Protein AF-A0A7C7Y7V1-F1 (afdb_monomer_lite)

Secondary structure (DSSP, 8-state):
-HHHHHHHHHHHHHHHHHHHHHHHT-EE-TTS-EE--HHHHHHHHHHHHHHHHHHHHHHHHHHGGGGGS---SGGGT-TTTHHHHHHHS--STT--HHHHHHHHHHHHHHHHHHHH-

Radius of gyration: 20.76 Å; chains: 1; bounding box: 40×32×59 Å

Structure (mmCIF, N/CA/C/O backbone):
data_AF-A0A7C7Y7V1-F1
#
_entry.id   AF-A0A7C7Y7V1-F1
#
loop_
_atom_site.group_PDB
_atom_site.id
_atom_site.type_symbol
_atom_site.label_atom_id
_atom_site.label_alt_id
_atom_site.label_comp_id
_atom_site.label_asym_id
_atom_site.label_entity_id
_atom_site.label_seq_id
_atom_site.pdbx_PDB_ins_code
_atom_site.Cartn_x
_atom_site.Cartn_y
_atom_site.Cartn_z
_atom_site.occupancy
_atom_site.B_iso_or_equiv
_atom_site.auth_seq_id
_atom_site.auth_comp_id
_atom_site.auth_asym_id
_atom_site.auth_atom_id
_atom_site.pdbx_PDB_model_num
ATOM 1 N N . MET A 1 1 ? 0.429 14.534 6.451 1.00 86.62 1 MET A N 1
ATOM 2 C CA . MET A 1 1 ? -0.372 13.358 6.023 1.00 86.62 1 MET A CA 1
ATOM 3 C C . MET A 1 1 ? -0.388 13.233 4.505 1.00 86.62 1 MET A C 1
ATOM 5 O O . MET A 1 1 ? 0.137 12.248 4.008 1.00 86.62 1 MET A O 1
ATOM 9 N N . GLN A 1 2 ? -0.935 14.218 3.783 1.00 94.50 2 GLN A N 1
ATOM 10 C CA . GLN A 1 2 ? -1.056 14.182 2.317 1.00 94.50 2 GLN A CA 1
ATOM 11 C C . GLN A 1 2 ? 0.276 13.937 1.601 1.00 94.50 2 GLN A C 1
ATOM 13 O O . GLN A 1 2 ? 0.327 13.108 0.709 1.00 94.50 2 GLN A O 1
ATOM 18 N N . GLU A 1 3 ? 1.358 14.571 2.053 1.00 97.06 3 GLU A N 1
ATOM 19 C CA . GLU A 1 3 ? 2.705 14.354 1.509 1.00 97.06 3 GLU A CA 1
ATOM 20 C C . GLU A 1 3 ? 3.135 12.878 1.542 1.00 97.06 3 GLU A C 1
ATOM 22 O O . GLU A 1 3 ? 3.581 12.345 0.535 1.00 97.06 3 GLU A O 1
ATOM 27 N N . LYS A 1 4 ? 2.917 12.180 2.665 1.00 95.94 4 LYS A N 1
ATOM 28 C CA . LYS A 1 4 ? 3.279 10.759 2.802 1.00 95.94 4 LYS A CA 1
ATOM 29 C C . LYS A 1 4 ? 2.426 9.849 1.923 1.00 95.94 4 LYS A C 1
ATOM 31 O O . LYS A 1 4 ? 2.917 8.867 1.385 1.00 95.94 4 LYS A O 1
ATOM 36 N N . LEU A 1 5 ? 1.144 10.176 1.774 1.00 95.69 5 LEU A N 1
ATOM 37 C CA . LEU A 1 5 ? 0.268 9.470 0.838 1.00 95.69 5 LEU A CA 1
ATOM 38 C C . LEU A 1 5 ? 0.691 9.726 -0.615 1.00 95.69 5 LEU A C 1
ATOM 40 O O . LEU A 1 5 ? 0.670 8.804 -1.424 1.00 95.69 5 LEU A O 1
ATOM 44 N N . GLY A 1 6 ? 1.114 10.953 -0.924 1.00 97.69 6 GLY A N 1
ATOM 45 C CA . GLY A 1 6 ? 1.689 11.318 -2.215 1.00 97.69 6 GLY A CA 1
ATOM 46 C C . GLY A 1 6 ? 2.975 10.550 -2.511 1.00 97.69 6 GLY A C 1
ATOM 47 O O . GLY A 1 6 ? 3.142 10.074 -3.626 1.00 97.69 6 GLY A O 1
ATOM 48 N N . GLU A 1 7 ? 3.832 10.351 -1.509 1.00 97.06 7 GLU A N 1
ATOM 49 C CA . GLU A 1 7 ? 5.028 9.509 -1.614 1.00 97.06 7 GLU A CA 1
ATOM 50 C C . GLU A 1 7 ? 4.657 8.060 -1.983 1.00 97.06 7 GLU A C 1
ATOM 52 O O . GLU A 1 7 ? 5.184 7.525 -2.956 1.00 97.06 7 GLU A O 1
ATOM 57 N N . CYS A 1 8 ? 3.683 7.449 -1.294 1.00 96.25 8 CYS A N 1
ATOM 58 C CA . CYS A 1 8 ? 3.202 6.106 -1.643 1.00 96.25 8 CYS A CA 1
ATOM 59 C C . CYS A 1 8 ? 2.647 6.023 -3.073 1.00 96.25 8 CYS A C 1
ATOM 61 O O . CYS A 1 8 ? 2.909 5.053 -3.785 1.00 96.25 8 CYS A O 1
ATOM 63 N N . LEU A 1 9 ? 1.867 7.025 -3.486 1.00 97.62 9 LEU A N 1
ATOM 64 C CA . LEU A 1 9 ? 1.288 7.079 -4.827 1.00 97.62 9 LEU A CA 1
ATOM 65 C C . LEU A 1 9 ? 2.372 7.230 -5.899 1.00 97.62 9 LEU A C 1
ATOM 67 O O . LEU A 1 9 ? 2.323 6.545 -6.915 1.00 97.62 9 LEU A O 1
ATOM 71 N N . LEU A 1 10 ? 3.363 8.090 -5.661 1.00 97.69 10 LEU A N 1
ATOM 72 C CA . LEU A 1 10 ? 4.487 8.283 -6.571 1.00 97.69 10 LEU A CA 1
ATOM 73 C C . LEU A 1 10 ? 5.233 6.968 -6.800 1.00 97.69 10 LEU A C 1
ATOM 75 O O . LEU A 1 10 ? 5.488 6.599 -7.944 1.00 97.69 10 LEU A O 1
ATOM 79 N N . GLU A 1 11 ? 5.548 6.246 -5.726 1.00 97.12 11 GLU A N 1
ATOM 80 C CA . GLU A 1 11 ? 6.218 4.953 -5.842 1.00 97.12 11 GLU A CA 1
ATOM 81 C C . GLU A 1 11 ? 5.368 3.947 -6.624 1.00 97.12 11 GLU A C 1
ATOM 83 O O . GLU A 1 11 ? 5.878 3.308 -7.544 1.00 97.12 11 GLU A O 1
ATOM 88 N N . LEU A 1 12 ? 4.063 3.857 -6.344 1.00 96.88 12 LEU A N 1
ATOM 89 C CA . LEU A 1 12 ? 3.148 2.997 -7.102 1.00 96.88 12 LEU A CA 1
ATOM 90 C C . LEU A 1 12 ? 3.202 3.283 -8.611 1.00 96.88 12 LEU A C 1
ATOM 92 O O . LEU A 1 12 ? 3.291 2.348 -9.410 1.00 96.88 12 LEU A O 1
ATOM 96 N N . GLU A 1 13 ? 3.175 4.556 -9.004 1.00 98.00 13 GLU A N 1
ATOM 97 C CA . GLU A 1 13 ? 3.224 4.940 -10.416 1.00 98.00 13 GLU A CA 1
ATOM 98 C C . GLU A 1 13 ? 4.590 4.662 -11.059 1.00 98.00 13 GLU A C 1
ATOM 100 O O . GLU A 1 13 ? 4.648 4.264 -12.222 1.00 98.00 13 GLU A O 1
ATOM 105 N N . ILE A 1 14 ? 5.694 4.755 -10.310 1.00 97.19 14 ILE A N 1
ATOM 106 C CA . ILE A 1 14 ? 7.023 4.344 -10.795 1.00 97.19 14 ILE A CA 1
ATOM 107 C C . ILE A 1 14 ? 7.057 2.837 -11.093 1.00 97.19 14 ILE A C 1
ATOM 109 O O . ILE A 1 14 ? 7.572 2.423 -12.140 1.00 97.19 14 ILE A O 1
ATOM 113 N N . PHE A 1 15 ? 6.499 2.005 -10.208 1.00 97.25 15 PHE A N 1
ATOM 114 C CA . PHE A 1 15 ? 6.422 0.557 -10.429 1.00 97.25 15 PHE A CA 1
ATOM 115 C C . PHE A 1 15 ? 5.504 0.206 -11.605 1.00 97.25 15 PHE A C 1
ATOM 117 O O . PHE A 1 15 ? 5.887 -0.608 -12.446 1.00 97.25 15 PHE A O 1
ATOM 124 N N . ARG A 1 16 ? 4.340 0.858 -11.722 1.00 97.50 16 ARG A N 1
ATOM 125 C CA . ARG A 1 16 ? 3.438 0.702 -12.878 1.00 97.50 16 ARG A CA 1
ATOM 126 C C . ARG A 1 16 ? 4.111 1.105 -14.183 1.00 97.50 16 ARG A C 1
ATOM 128 O O . ARG A 1 16 ? 4.077 0.344 -15.145 1.00 97.50 16 ARG A O 1
ATOM 135 N N . GLY A 1 17 ? 4.765 2.263 -14.206 1.00 97.56 17 GLY A N 1
ATOM 136 C CA . GLY A 1 17 ? 5.501 2.746 -15.371 1.00 97.56 17 GLY A CA 1
ATOM 137 C C . GLY A 1 17 ? 6.618 1.790 -15.783 1.00 97.56 17 GLY A C 1
ATOM 138 O O . GLY A 1 17 ? 6.781 1.512 -16.966 1.00 97.56 17 GLY A O 1
ATOM 139 N N . SER A 1 18 ? 7.340 1.220 -14.815 1.00 96.88 18 SER A N 1
ATOM 140 C CA . SER A 1 18 ? 8.375 0.214 -15.086 1.00 96.88 18 SER A CA 1
ATOM 141 C C . SER A 1 18 ? 7.784 -1.079 -15.654 1.00 96.88 18 SER A C 1
ATOM 143 O O . SER A 1 18 ? 8.342 -1.641 -16.592 1.00 96.88 18 SER A O 1
ATOM 145 N N . PHE A 1 19 ? 6.640 -1.531 -15.134 1.00 96.50 19 PHE A N 1
ATOM 146 C CA . PHE A 1 19 ? 5.933 -2.703 -15.649 1.00 96.50 19 PHE A CA 1
ATOM 147 C C . PHE A 1 19 ? 5.472 -2.491 -17.099 1.00 96.50 19 PHE A C 1
ATOM 149 O O . PHE A 1 19 ? 5.902 -3.230 -17.985 1.00 96.50 19 PHE A O 1
ATOM 156 N N . TYR A 1 20 ? 4.697 -1.437 -17.368 1.00 97.44 20 TYR A N 1
ATOM 157 C CA . TYR A 1 20 ? 4.217 -1.139 -18.721 1.00 97.44 20 TYR A CA 1
ATOM 158 C C . TYR A 1 20 ? 5.359 -0.822 -19.692 1.00 97.44 20 TYR A C 1
ATOM 160 O O . TYR A 1 20 ? 5.336 -1.260 -20.838 1.00 97.44 20 TYR A O 1
ATOM 168 N N . GLY A 1 21 ? 6.397 -0.115 -19.239 1.00 97.25 21 GLY A N 1
ATOM 169 C CA . GLY A 1 21 ? 7.594 0.145 -20.039 1.00 97.25 21 GLY A CA 1
ATOM 170 C C . GLY A 1 21 ? 8.363 -1.132 -20.377 1.00 97.25 21 GLY A C 1
ATOM 171 O O . GLY A 1 21 ? 8.937 -1.236 -21.460 1.00 97.25 21 GLY A O 1
ATOM 172 N N . SER A 1 22 ? 8.344 -2.131 -19.486 1.00 97.25 22 SER A N 1
ATOM 173 C CA . SER A 1 22 ? 8.970 -3.428 -19.750 1.00 97.25 22 SER A CA 1
ATOM 174 C C . SER A 1 22 ? 8.261 -4.216 -20.853 1.00 97.25 22 SER A C 1
ATOM 176 O O . SER A 1 22 ? 8.923 -4.895 -21.640 1.00 97.25 22 SER A O 1
ATOM 178 N N . GLU A 1 23 ? 6.937 -4.087 -20.934 1.00 96.00 23 GLU A N 1
ATOM 179 C CA . GLU A 1 23 ? 6.101 -4.713 -21.955 1.00 96.00 23 GLU A CA 1
ATOM 180 C C . GLU A 1 23 ? 6.184 -3.962 -23.290 1.00 96.00 23 GLU A C 1
ATOM 182 O O . GLU A 1 23 ? 6.451 -4.567 -24.325 1.00 96.00 23 GLU A O 1
ATOM 187 N N . ALA A 1 24 ? 6.043 -2.634 -23.267 1.00 97.31 24 ALA A N 1
ATOM 188 C CA . ALA A 1 24 ? 6.037 -1.798 -24.467 1.00 97.31 24 ALA A CA 1
ATOM 189 C C . ALA A 1 24 ? 7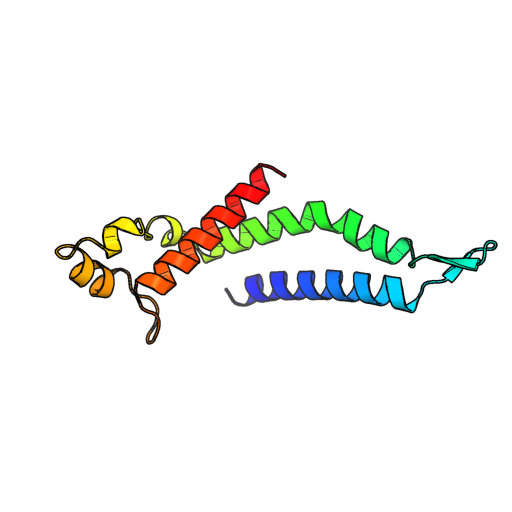.360 -1.841 -25.251 1.00 97.31 24 ALA A C 1
ATOM 191 O O . ALA A 1 24 ? 7.370 -1.653 -26.464 1.00 97.31 24 ALA A O 1
ATOM 192 N N . LEU A 1 25 ? 8.477 -2.083 -24.560 1.00 97.25 25 LEU A N 1
ATOM 193 C CA . LEU A 1 25 ? 9.812 -2.191 -25.156 1.00 97.25 25 LEU A CA 1
ATOM 194 C C . LEU A 1 25 ? 10.313 -3.636 -25.212 1.00 97.25 25 LEU A C 1
ATOM 196 O O . LEU A 1 25 ? 11.521 -3.876 -25.309 1.00 97.25 25 LEU A O 1
ATOM 200 N N . ALA A 1 26 ? 9.405 -4.608 -25.111 1.00 96.88 26 ALA A N 1
ATOM 201 C CA . ALA A 1 26 ? 9.751 -6.002 -25.306 1.00 96.88 26 ALA A CA 1
ATOM 202 C C . ALA A 1 26 ? 10.382 -6.206 -26.692 1.00 96.88 26 ALA A C 1
ATOM 204 O O . ALA A 1 26 ? 9.995 -5.584 -27.681 1.00 96.88 26 ALA A O 1
ATOM 205 N N . THR A 1 27 ? 11.380 -7.083 -26.749 1.00 95.38 27 THR A N 1
ATOM 206 C CA . THR A 1 27 ? 12.104 -7.405 -27.981 1.00 95.38 27 THR A CA 1
ATOM 207 C C . THR A 1 27 ? 12.042 -8.898 -28.244 1.00 95.38 27 THR A C 1
ATOM 209 O O . THR A 1 27 ? 12.130 -9.723 -27.323 1.00 95.38 27 THR A O 1
ATOM 212 N N . GLU A 1 28 ? 11.879 -9.244 -29.515 1.00 96.44 28 GLU A N 1
ATOM 213 C CA . GLU A 1 28 ? 11.960 -10.617 -29.984 1.00 96.44 28 GLU A CA 1
ATOM 214 C C . GLU A 1 28 ? 13.415 -11.099 -29.947 1.00 96.44 28 GLU A C 1
ATOM 216 O O . GLU A 1 28 ? 14.342 -10.409 -30.380 1.00 96.44 28 GLU A O 1
ATOM 221 N N . ARG A 1 29 ? 13.629 -12.294 -29.398 1.00 92.44 29 ARG A N 1
ATOM 222 C CA . ARG A 1 29 ? 14.933 -12.961 -29.388 1.00 92.44 29 ARG A CA 1
ATOM 223 C C . ARG A 1 29 ? 15.128 -13.772 -30.674 1.00 92.44 29 ARG A C 1
ATOM 225 O O . ARG A 1 29 ? 14.146 -14.168 -31.295 1.00 92.44 29 ARG A O 1
ATOM 232 N N . PRO A 1 30 ? 16.374 -14.138 -31.036 1.00 93.81 30 PRO A N 1
ATOM 233 C CA . PRO A 1 30 ? 16.662 -14.906 -32.256 1.00 93.81 30 PRO A CA 1
ATOM 234 C C . PRO A 1 30 ? 15.917 -16.246 -32.408 1.00 93.81 30 PRO A C 1
ATOM 236 O O . PRO A 1 30 ? 15.877 -16.802 -33.498 1.00 93.81 30 PRO A O 1
ATOM 239 N N . ASN A 1 31 ? 15.349 -16.785 -31.328 1.00 94.69 31 ASN A N 1
ATOM 240 C CA . ASN A 1 31 ? 14.566 -18.022 -31.309 1.00 94.69 31 ASN A CA 1
ATOM 241 C C . ASN A 1 31 ? 13.041 -17.801 -31.427 1.00 94.69 31 ASN A C 1
ATOM 243 O O . ASN A 1 31 ? 12.285 -18.730 -31.153 1.00 94.69 31 ASN A O 1
ATOM 247 N N . GLY A 1 32 ? 12.585 -16.590 -31.767 1.00 94.69 32 GLY A N 1
ATOM 248 C CA . GLY A 1 32 ? 11.164 -16.239 -31.898 1.00 94.69 32 GLY A CA 1
ATOM 249 C C . GLY A 1 32 ? 10.433 -15.999 -30.569 1.00 94.69 32 GLY A C 1
ATOM 250 O O . GLY A 1 32 ? 9.225 -15.772 -30.546 1.00 94.69 32 GLY A O 1
ATOM 251 N N . VAL A 1 33 ? 11.141 -16.065 -29.434 1.00 95.88 33 VAL A N 1
ATOM 252 C CA . VAL A 1 33 ? 10.560 -15.820 -28.107 1.00 95.88 33 VAL A CA 1
ATOM 253 C C . VAL A 1 33 ? 10.674 -14.343 -27.758 1.00 95.88 33 VAL A C 1
ATOM 255 O O . VAL A 1 33 ? 11.758 -13.762 -27.807 1.00 95.88 33 VAL A O 1
ATOM 258 N N . TRP A 1 34 ? 9.571 -13.746 -27.321 1.00 95.75 34 TRP A N 1
ATOM 259 C CA . TRP A 1 34 ? 9.556 -12.367 -26.846 1.00 95.75 34 TRP A CA 1
ATOM 260 C C . TRP A 1 34 ? 10.064 -12.267 -25.416 1.00 95.75 34 TRP A C 1
ATOM 262 O O . TRP A 1 34 ? 9.725 -13.076 -24.550 1.00 95.75 34 TRP A O 1
ATOM 272 N N . SER A 1 35 ? 10.884 -11.253 -25.159 1.00 94.75 35 SER A N 1
ATOM 273 C CA . SER A 1 35 ? 11.346 -10.946 -23.814 1.00 94.75 35 SER A CA 1
ATOM 274 C C . SER A 1 35 ? 11.126 -9.492 -23.461 1.00 94.75 35 SER A C 1
ATOM 276 O O . SER A 1 35 ? 11.415 -8.602 -24.258 1.00 94.75 35 SER A O 1
ATOM 278 N N . VAL A 1 36 ? 10.639 -9.269 -22.242 1.00 96.25 36 VAL A N 1
ATOM 279 C CA . VAL A 1 36 ? 10.441 -7.932 -21.683 1.00 96.25 36 VAL A CA 1
ATOM 280 C C . VAL A 1 36 ? 11.754 -7.159 -21.615 1.00 96.25 36 VAL A C 1
ATOM 282 O O . VAL A 1 36 ? 12.837 -7.744 -21.465 1.00 96.25 36 VAL A O 1
ATOM 285 N N . HIS A 1 37 ? 11.648 -5.835 -21.671 1.00 97.06 37 HIS A N 1
ATOM 286 C CA . HIS A 1 37 ? 12.791 -4.943 -21.562 1.00 97.06 37 HIS A CA 1
ATOM 287 C C . HIS A 1 37 ? 13.443 -5.050 -20.177 1.00 97.06 37 HIS A C 1
ATOM 289 O O . HIS A 1 37 ? 12.956 -4.514 -19.175 1.00 97.06 37 HIS A O 1
ATOM 295 N N . GLN A 1 38 ? 14.579 -5.745 -20.133 1.00 95.38 38 GLN A N 1
ATOM 296 C CA . GLN A 1 38 ? 15.280 -6.085 -18.895 1.00 95.38 38 GLN A CA 1
ATOM 297 C C . GLN A 1 38 ? 15.671 -4.867 -18.047 1.00 95.38 38 GLN A C 1
ATOM 299 O O . GLN A 1 38 ? 15.474 -4.938 -16.837 1.00 95.38 38 GLN A O 1
ATOM 304 N N . PRO A 1 39 ? 16.153 -3.737 -18.604 1.00 96.06 39 PRO A N 1
ATOM 305 C CA . PRO A 1 39 ? 16.481 -2.573 -17.781 1.00 96.06 39 PRO A CA 1
ATOM 306 C C . PRO A 1 39 ? 15.296 -2.000 -16.991 1.00 96.06 39 PRO A C 1
ATOM 308 O O . PRO A 1 39 ? 15.484 -1.602 -15.844 1.00 96.06 39 PRO A O 1
ATOM 311 N N . TYR A 1 40 ? 14.078 -1.994 -17.552 1.00 96.69 40 TYR A N 1
ATOM 312 C CA . TYR A 1 40 ? 12.891 -1.508 -16.829 1.00 96.69 40 TYR A CA 1
ATOM 313 C C . TYR A 1 40 ? 12.497 -2.465 -15.702 1.00 96.69 40 TYR A C 1
ATOM 315 O O . TYR A 1 40 ? 12.235 -2.030 -14.580 1.00 96.69 40 TYR A O 1
ATOM 323 N N . LEU A 1 41 ? 12.542 -3.772 -15.972 1.00 95.12 41 LEU A N 1
ATOM 324 C CA . LEU A 1 41 ? 12.308 -4.792 -14.953 1.00 95.12 41 LEU A CA 1
ATOM 325 C C . LEU A 1 41 ? 13.360 -4.726 -13.830 1.00 95.12 41 LEU A C 1
ATOM 327 O O . LEU A 1 41 ? 13.024 -4.751 -12.647 1.00 95.12 41 LEU A O 1
ATOM 331 N N . ALA A 1 42 ? 14.637 -4.594 -14.191 1.00 96.50 42 ALA A N 1
ATOM 332 C CA . ALA A 1 42 ? 15.739 -4.481 -13.244 1.00 96.50 42 ALA A CA 1
ATOM 333 C C . ALA A 1 42 ? 15.626 -3.214 -12.387 1.00 96.50 42 ALA A C 1
ATOM 335 O O . ALA A 1 42 ? 15.874 -3.279 -11.186 1.00 96.50 42 ALA A O 1
ATOM 336 N N . ALA A 1 43 ? 15.210 -2.082 -12.964 1.00 95.94 43 ALA A N 1
ATOM 337 C CA . ALA A 1 43 ? 14.998 -0.845 -12.218 1.00 95.94 43 ALA A CA 1
ATOM 338 C C . ALA A 1 43 ? 13.954 -1.019 -11.103 1.00 95.94 43 ALA A C 1
ATOM 340 O O . ALA A 1 43 ? 14.216 -0.635 -9.962 1.00 95.94 43 ALA A O 1
ATOM 341 N N . ALA A 1 44 ? 12.815 -1.656 -11.401 1.00 95.88 44 ALA A N 1
ATOM 342 C CA . ALA A 1 44 ? 11.804 -1.980 -10.395 1.00 95.88 44 ALA A CA 1
ATOM 343 C C . ALA A 1 44 ? 12.372 -2.904 -9.302 1.00 95.88 44 ALA A C 1
ATOM 345 O O . ALA A 1 44 ? 12.268 -2.597 -8.113 1.00 95.88 44 ALA A O 1
ATOM 346 N N . ASN A 1 45 ? 13.051 -3.986 -9.694 1.00 94.94 45 ASN A N 1
ATOM 347 C CA . ASN A 1 45 ? 13.621 -4.956 -8.755 1.00 94.94 45 ASN A CA 1
ATOM 348 C C . ASN A 1 45 ? 14.693 -4.348 -7.839 1.00 94.94 45 ASN A C 1
ATOM 350 O O . ASN A 1 45 ? 14.711 -4.626 -6.646 1.00 94.94 45 ASN A O 1
ATOM 354 N N . LEU A 1 46 ? 15.569 -3.493 -8.369 1.00 96.50 46 LEU A N 1
ATOM 355 C CA . LEU A 1 46 ? 16.609 -2.816 -7.587 1.00 96.50 46 LEU A CA 1
ATOM 356 C C . LEU A 1 46 ? 16.038 -1.726 -6.670 1.00 96.50 46 LEU A C 1
ATOM 358 O O . LEU A 1 46 ? 16.638 -1.395 -5.646 1.00 96.50 46 LEU A O 1
ATOM 362 N N . ARG A 1 47 ? 14.881 -1.160 -7.026 1.00 95.81 47 ARG A N 1
ATOM 363 C CA . ARG A 1 47 ? 14.195 -0.135 -6.234 1.00 95.81 47 ARG A CA 1
ATOM 364 C C . ARG A 1 47 ? 13.375 -0.735 -5.086 1.00 95.81 47 ARG A C 1
ATOM 366 O O . ARG A 1 47 ? 13.342 -0.146 -4.003 1.00 95.81 47 ARG A O 1
ATOM 373 N N . ALA A 1 48 ? 12.757 -1.899 -5.293 1.00 94.88 48 ALA A N 1
ATOM 374 C CA . ALA A 1 48 ? 11.835 -2.529 -4.342 1.00 94.88 48 ALA A CA 1
ATOM 375 C C . ALA A 1 48 ? 12.377 -2.668 -2.902 1.00 94.88 48 ALA A C 1
ATOM 377 O O . ALA A 1 48 ? 11.660 -2.257 -1.985 1.00 94.88 48 ALA A O 1
ATOM 378 N N . PRO A 1 49 ? 13.632 -3.108 -2.660 1.00 94.56 49 PRO A N 1
ATOM 379 C CA . PRO A 1 49 ? 14.158 -3.262 -1.301 1.00 94.56 49 PRO A CA 1
ATOM 380 C C . PRO A 1 49 ? 14.240 -1.956 -0.505 1.00 94.56 49 PRO A C 1
ATOM 382 O O . PRO A 1 49 ? 14.231 -1.982 0.720 1.00 94.56 49 PRO A O 1
ATOM 385 N N . ARG A 1 50 ? 14.333 -0.801 -1.181 1.00 93.44 50 ARG A N 1
ATOM 386 C CA . ARG A 1 50 ? 14.361 0.516 -0.523 1.00 93.44 50 ARG A CA 1
ATOM 387 C C . ARG A 1 50 ? 12.963 1.065 -0.285 1.00 93.44 50 ARG A C 1
ATOM 389 O O . ARG A 1 50 ? 12.700 1.654 0.758 1.00 93.44 50 ARG A O 1
ATOM 396 N N . VAL A 1 51 ? 12.077 0.882 -1.260 1.00 95.62 51 VAL A N 1
ATOM 397 C CA . VAL A 1 51 ? 10.722 1.439 -1.212 1.00 95.62 51 VAL A CA 1
ATOM 398 C C . VAL A 1 51 ? 9.856 0.689 -0.218 1.00 95.62 51 VAL A C 1
ATOM 400 O O . VAL A 1 51 ? 9.129 1.308 0.551 1.00 95.62 51 VAL A O 1
ATOM 403 N N . TYR A 1 52 ? 9.939 -0.637 -0.193 1.00 93.19 52 TYR A N 1
ATOM 404 C CA . TYR A 1 52 ? 9.021 -1.435 0.604 1.00 93.19 52 TYR A CA 1
ATOM 405 C C . TYR A 1 52 ? 9.095 -1.130 2.121 1.00 93.19 52 TYR A C 1
ATOM 407 O O . TYR A 1 52 ? 8.052 -0.803 2.697 1.00 93.19 52 TYR A O 1
ATOM 415 N N . PRO A 1 53 ? 10.283 -1.072 2.768 1.00 93.31 53 PRO A 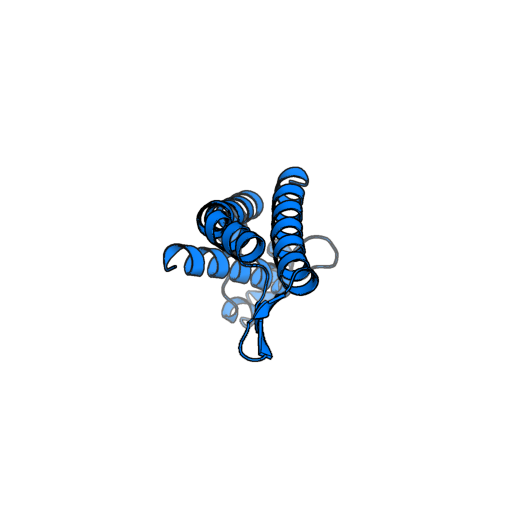N 1
ATOM 416 C CA . PRO A 1 53 ? 10.390 -0.628 4.162 1.00 93.31 53 PRO A CA 1
ATOM 417 C C . PRO A 1 53 ? 9.872 0.797 4.384 1.00 93.31 53 PRO A C 1
ATOM 419 O O . PRO A 1 53 ? 9.263 1.084 5.414 1.00 93.31 53 PR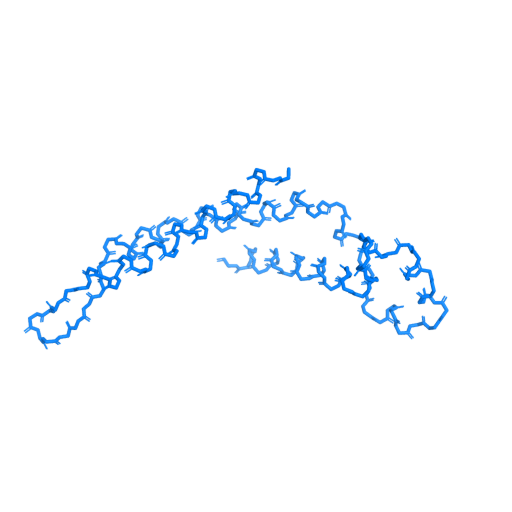O A O 1
ATOM 422 N N . ARG A 1 54 ? 10.068 1.689 3.404 1.00 94.88 54 ARG A N 1
ATOM 423 C CA . ARG A 1 54 ? 9.605 3.076 3.482 1.00 94.88 54 ARG A CA 1
ATOM 424 C C . ARG A 1 54 ? 8.078 3.182 3.457 1.00 94.88 54 ARG A C 1
ATOM 426 O O . ARG A 1 54 ? 7.507 3.924 4.253 1.00 94.88 54 ARG A O 1
ATOM 433 N N . ILE A 1 55 ? 7.399 2.411 2.609 1.00 95.06 55 ILE A N 1
ATOM 434 C CA . ILE A 1 55 ? 5.927 2.351 2.587 1.00 95.06 55 ILE A CA 1
ATOM 435 C C . ILE A 1 55 ? 5.389 1.851 3.933 1.00 95.06 55 ILE A C 1
ATOM 437 O O . ILE A 1 55 ? 4.432 2.410 4.471 1.00 95.06 55 ILE A O 1
ATOM 441 N N . VAL A 1 56 ? 6.035 0.844 4.520 1.00 93.50 56 VAL A N 1
ATOM 442 C CA . VAL A 1 56 ? 5.664 0.308 5.839 1.00 93.50 56 VAL A CA 1
ATOM 443 C C . VAL A 1 56 ? 5.845 1.361 6.934 1.00 93.50 56 VAL A C 1
ATOM 445 O O . VAL A 1 56 ? 4.954 1.539 7.765 1.00 93.50 56 VAL A O 1
ATOM 448 N N . GLU A 1 57 ? 6.952 2.102 6.920 1.00 93.38 57 GLU A N 1
ATOM 449 C CA . GLU A 1 57 ? 7.203 3.219 7.840 1.00 93.38 57 GLU A CA 1
ATOM 450 C C . GLU A 1 57 ? 6.139 4.322 7.708 1.00 93.38 57 GLU A C 1
ATOM 452 O O . GLU A 1 57 ? 5.648 4.855 8.709 1.00 93.38 57 GLU A O 1
ATOM 457 N N . ILE A 1 58 ? 5.732 4.650 6.477 1.00 95.25 58 ILE A N 1
ATOM 458 C CA . ILE A 1 58 ? 4.661 5.617 6.219 1.00 95.25 58 ILE A CA 1
ATOM 459 C C . ILE A 1 58 ? 3.352 5.136 6.843 1.00 95.25 58 ILE A C 1
ATOM 461 O O . ILE A 1 58 ? 2.727 5.899 7.581 1.00 95.25 58 ILE A O 1
ATOM 465 N N . ILE A 1 59 ? 2.958 3.882 6.604 1.00 93.50 59 ILE A N 1
ATOM 466 C CA . ILE A 1 59 ? 1.745 3.295 7.192 1.00 93.50 59 ILE A CA 1
ATOM 467 C C . ILE A 1 59 ? 1.812 3.375 8.720 1.00 93.50 59 ILE A C 1
ATOM 469 O O . ILE A 1 59 ? 0.849 3.809 9.353 1.00 93.50 59 ILE A O 1
ATOM 473 N N . GLN A 1 60 ? 2.960 3.041 9.314 1.00 91.19 60 GLN A N 1
ATOM 474 C CA . GLN A 1 60 ? 3.151 3.123 10.760 1.00 91.19 60 GLN A CA 1
ATOM 475 C C . GLN A 1 60 ? 3.012 4.546 11.293 1.00 91.19 60 GLN A C 1
ATOM 477 O O . GLN A 1 60 ? 2.354 4.766 12.308 1.00 91.19 60 GLN A O 1
ATOM 482 N N . THR A 1 61 ? 3.593 5.515 10.591 1.00 93.69 61 THR A N 1
ATOM 483 C CA . THR A 1 61 ? 3.532 6.923 10.983 1.00 93.69 61 THR A CA 1
ATOM 484 C C . THR A 1 61 ? 2.112 7.476 10.874 1.00 93.69 61 THR A C 1
ATOM 486 O O . THR A 1 61 ? 1.692 8.268 11.713 1.00 93.69 61 THR A O 1
ATOM 489 N N . LEU A 1 62 ? 1.364 7.072 9.844 1.00 93.50 62 LEU A N 1
ATOM 490 C CA . LEU A 1 62 ? -0.012 7.520 9.629 1.00 93.50 62 LEU A CA 1
ATOM 491 C C . LEU A 1 62 ? -0.995 6.874 10.610 1.00 93.50 62 LEU A C 1
ATOM 493 O O . LEU A 1 62 ? -1.908 7.548 11.081 1.00 93.50 62 LEU A O 1
ATOM 497 N N . ALA A 1 63 ? -0.814 5.591 10.922 1.00 91.19 63 ALA A N 1
ATOM 498 C CA . ALA A 1 63 ? -1.668 4.874 11.861 1.00 91.19 63 ALA A CA 1
ATOM 499 C C . ALA A 1 63 ? -1.358 5.221 13.327 1.00 91.19 63 ALA A C 1
ATOM 501 O O . ALA A 1 63 ? -2.282 5.315 14.135 1.00 91.19 63 ALA A O 1
ATOM 502 N N . ALA A 1 64 ? -0.082 5.446 13.663 1.00 89.88 64 ALA A N 1
ATOM 503 C CA . ALA A 1 64 ? 0.403 5.842 14.985 1.00 89.88 64 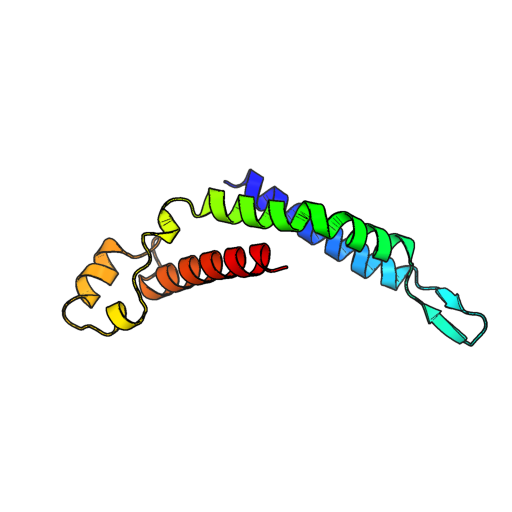ALA A CA 1
ATOM 504 C C . ALA A 1 64 ? -0.244 5.027 16.129 1.00 89.88 64 ALA A C 1
ATOM 506 O O . ALA A 1 64 ? -0.248 3.795 16.107 1.00 89.88 64 ALA A O 1
ATOM 507 N N . GLY A 1 65 ? -0.817 5.706 17.129 1.00 86.00 65 GLY A N 1
ATOM 508 C CA . GLY A 1 65 ? -1.512 5.070 18.254 1.00 86.00 65 GLY A CA 1
ATOM 509 C C . GLY A 1 65 ? -2.802 4.332 17.872 1.00 86.00 65 GLY A C 1
ATOM 510 O O . GLY A 1 65 ? -3.303 3.537 18.663 1.00 86.00 65 GLY A O 1
ATOM 511 N N . GLY A 1 66 ? -3.327 4.542 16.661 1.00 86.56 66 GLY A N 1
ATOM 512 C CA . GLY A 1 66 ? -4.551 3.904 16.182 1.00 86.56 66 GLY A CA 1
ATOM 513 C C . GLY A 1 66 ? -4.462 2.379 16.113 1.00 86.56 66 GLY A C 1
ATOM 514 O O . GLY A 1 66 ? -5.469 1.717 16.339 1.00 86.56 66 GLY A O 1
ATOM 515 N N . PHE A 1 67 ? -3.261 1.822 15.916 1.00 84.62 67 PHE A N 1
ATOM 516 C CA . PHE A 1 67 ? -3.029 0.373 15.960 1.00 84.62 67 PHE A CA 1
ATOM 517 C C . PHE A 1 67 ? -3.381 -0.270 17.298 1.00 84.62 67 PHE A C 1
ATOM 519 O O . PHE A 1 67 ? -3.846 -1.403 17.334 1.00 84.62 67 PHE A O 1
ATOM 526 N N . PHE A 1 68 ? -3.144 0.447 18.394 1.00 85.88 68 PHE A N 1
ATOM 527 C CA . PHE A 1 68 ? -3.424 -0.048 19.739 1.00 85.88 68 PHE A CA 1
ATOM 528 C C . PHE A 1 68 ? -4.879 0.206 20.143 1.00 85.88 68 PHE A C 1
ATOM 530 O O . PHE A 1 68 ? -5.356 -0.363 21.118 1.00 85.88 68 PHE A O 1
ATOM 537 N N . TYR A 1 69 ? -5.600 1.026 19.372 1.00 88.56 69 TYR A N 1
ATOM 538 C CA . TYR A 1 69 ? -7.010 1.345 19.576 1.00 88.56 69 TYR A CA 1
ATOM 539 C C . TYR A 1 69 ? -7.917 0.569 18.606 1.00 88.56 69 TYR A C 1
ATOM 541 O O . TYR A 1 69 ? -8.813 1.138 17.966 1.00 88.56 69 TYR A O 1
ATOM 549 N N . ALA A 1 70 ? -7.630 -0.731 18.483 1.00 89.06 70 ALA A N 1
ATOM 550 C CA . ALA A 1 70 ? -8.341 -1.702 17.657 1.00 89.06 70 ALA A CA 1
ATOM 551 C C . ALA A 1 70 ? -8.566 -3.007 18.456 1.00 89.06 70 ALA A C 1
ATOM 553 O O . ALA A 1 70 ? -7.687 -3.875 18.474 1.00 89.06 70 ALA A O 1
ATOM 554 N N . PRO A 1 71 ? -9.722 -3.143 19.135 1.00 91.25 71 PRO A N 1
ATOM 555 C CA . PRO A 1 71 ? -10.135 -4.363 19.834 1.00 91.25 71 PRO A CA 1
ATOM 556 C C . PRO A 1 71 ? -10.181 -5.600 18.927 1.00 91.25 71 PRO A C 1
ATOM 558 O O . PRO A 1 71 ? -10.020 -5.517 17.705 1.00 91.25 71 PRO A O 1
ATOM 561 N N . SER A 1 72 ? -10.372 -6.780 19.513 1.00 91.25 72 SER A N 1
ATOM 562 C CA . SER A 1 72 ? -10.558 -8.009 18.744 1.00 91.25 72 SER A CA 1
ATOM 563 C C . SER A 1 72 ? -11.921 -8.025 18.041 1.00 91.25 72 SER A C 1
ATOM 565 O O . SER A 1 72 ? -12.835 -7.299 18.416 1.00 91.25 72 SER A O 1
ATOM 567 N N . PHE A 1 73 ? -12.070 -8.856 17.004 1.00 91.31 73 PHE A N 1
ATOM 568 C CA . PHE A 1 73 ? -13.383 -9.030 16.374 1.00 91.31 73 PHE A CA 1
ATOM 569 C C . PHE A 1 73 ? -14.376 -9.741 17.302 1.00 91.31 73 PHE A C 1
ATOM 571 O O . PHE A 1 73 ? -15.554 -9.426 17.250 1.00 91.31 73 PHE A O 1
ATOM 578 N N . ALA A 1 74 ? -13.907 -10.609 18.204 1.00 93.12 74 ALA A N 1
ATOM 579 C CA . ALA A 1 74 ? -14.768 -11.252 19.197 1.00 93.12 74 ALA A CA 1
ATOM 580 C C . ALA A 1 74 ? -15.398 -10.237 20.171 1.00 93.12 74 ALA A C 1
ATOM 582 O O . ALA A 1 74 ? -16.524 -10.426 20.616 1.00 93.12 74 ALA A O 1
ATOM 583 N N . ASP A 1 75 ? -14.713 -9.121 20.448 1.00 93.25 75 ASP A N 1
ATOM 584 C CA . ASP A 1 75 ? -15.254 -8.042 21.286 1.00 93.25 75 ASP A CA 1
ATOM 585 C C . ASP A 1 75 ? -16.478 -7.359 20.642 1.00 93.25 75 ASP A C 1
ATOM 587 O O . ASP A 1 75 ? -17.311 -6.794 21.349 1.00 93.25 75 ASP A O 1
A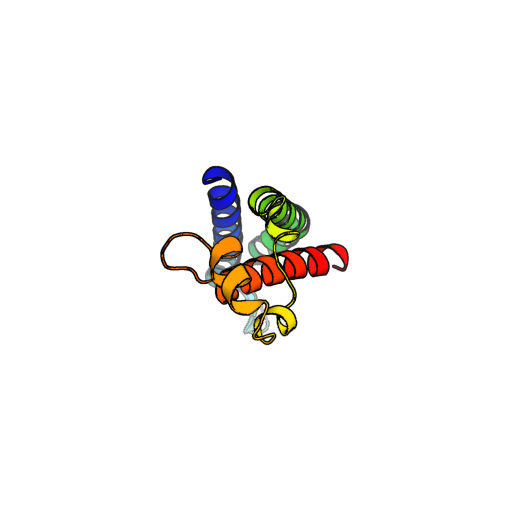TOM 591 N N . LEU A 1 76 ? -16.611 -7.412 19.308 1.00 90.88 76 LEU A N 1
ATOM 592 C CA . LEU A 1 76 ? -17.771 -6.876 18.580 1.00 90.88 76 LEU A CA 1
ATOM 593 C C . LEU A 1 76 ? -19.004 -7.785 18.657 1.00 90.88 76 LEU A C 1
ATOM 595 O O . LEU A 1 76 ? -20.116 -7.301 18.412 1.00 90.88 76 LEU A O 1
ATOM 599 N N . ASP A 1 77 ? -18.802 -9.061 18.989 1.00 93.00 77 ASP A N 1
ATOM 600 C CA . ASP A 1 77 ? -19.863 -10.052 19.169 1.00 93.00 77 ASP A CA 1
ATOM 601 C C . ASP A 1 77 ? -20.412 -10.043 20.606 1.00 93.00 77 ASP A C 1
ATOM 603 O O . ASP A 1 77 ? -21.511 -10.543 20.843 1.00 93.00 77 ASP A O 1
ATOM 607 N N . GLU A 1 78 ? -19.688 -9.441 21.559 1.00 96.00 78 GLU A N 1
ATOM 608 C CA . GLU A 1 78 ? -20.111 -9.314 22.956 1.00 96.00 78 GLU A CA 1
ATOM 609 C C . GLU A 1 78 ? -21.213 -8.242 23.102 1.00 96.00 78 GLU A C 1
ATOM 611 O O . GLU A 1 78 ? -20.936 -7.040 22.970 1.00 96.00 78 GLU A O 1
ATOM 616 N N . PRO A 1 79 ? -22.467 -8.624 23.429 1.00 94.56 79 PRO A N 1
ATOM 617 C CA . PRO A 1 79 ? -23.599 -7.697 23.421 1.00 94.56 79 PRO A CA 1
ATOM 618 C C . PRO A 1 79 ? -23.462 -6.545 24.417 1.00 94.56 79 PRO A C 1
ATOM 620 O O . PRO A 1 79 ? -23.977 -5.456 24.166 1.00 94.56 79 PRO A O 1
ATOM 623 N N . ASN A 1 80 ? -22.765 -6.766 25.536 1.00 96.12 80 ASN A N 1
ATOM 624 C CA . ASN A 1 80 ? -22.572 -5.740 26.561 1.00 96.12 80 ASN A CA 1
ATOM 625 C C . ASN A 1 80 ? -21.515 -4.700 26.164 1.00 96.12 80 ASN A C 1
ATOM 627 O O . ASN A 1 80 ? -21.590 -3.556 26.602 1.00 96.12 80 ASN A O 1
ATOM 631 N N . LEU A 1 81 ? -20.543 -5.087 25.334 1.00 94.75 81 LEU A N 1
ATOM 632 C CA . LEU A 1 81 ? -19.423 -4.237 24.929 1.00 94.75 81 LEU A CA 1
ATOM 633 C C . LEU A 1 81 ? -19.699 -3.511 23.605 1.00 94.75 81 LEU A C 1
ATOM 635 O O . LEU A 1 81 ? -19.243 -2.383 23.401 1.00 94.75 81 LEU A O 1
ATOM 639 N N . ARG A 1 82 ? -20.492 -4.122 22.717 1.00 93.44 82 ARG A N 1
ATOM 640 C CA . ARG A 1 82 ? -20.822 -3.579 21.393 1.00 93.44 82 ARG A CA 1
ATOM 641 C C . ARG A 1 82 ? -21.292 -2.111 21.405 1.00 93.44 82 ARG A C 1
ATOM 643 O O . ARG A 1 82 ? -20.782 -1.350 20.579 1.00 93.44 82 ARG A O 1
ATOM 650 N N . PRO A 1 83 ? -22.188 -1.658 22.308 1.00 94.81 83 PRO A N 1
ATOM 651 C CA . PRO A 1 83 ? -22.634 -0.263 22.326 1.00 94.81 83 PRO A CA 1
ATOM 652 C C . PRO A 1 83 ? -21.498 0.734 22.589 1.00 94.81 83 PRO A C 1
ATOM 654 O O . PRO A 1 83 ? -21.458 1.807 21.981 1.00 94.81 83 PRO A O 1
ATOM 657 N N . ASP A 1 84 ? -20.554 0.375 23.461 1.00 95.25 84 ASP A N 1
ATOM 658 C CA . ASP A 1 84 ? -19.395 1.213 23.766 1.00 95.25 84 ASP A CA 1
ATOM 659 C C . ASP A 1 84 ? -18.408 1.243 22.597 1.00 95.25 84 ASP A C 1
ATOM 661 O O . ASP A 1 84 ? -17.883 2.306 22.256 1.00 95.25 84 ASP A O 1
ATOM 665 N N . LEU A 1 85 ? -18.198 0.110 21.922 1.00 94.38 85 LEU A N 1
ATOM 666 C CA . LEU A 1 85 ? -17.343 0.051 20.734 1.00 94.38 85 LEU A CA 1
ATOM 667 C C . LEU A 1 85 ? -17.884 0.924 19.601 1.00 94.38 85 LEU A C 1
ATOM 669 O O . LEU A 1 85 ? -17.136 1.725 19.041 1.00 94.38 85 LEU A O 1
ATOM 673 N N . GLU A 1 86 ? -19.184 0.853 19.317 1.00 93.25 86 GLU A N 1
ATOM 674 C CA . GLU A 1 86 ? -19.823 1.706 18.305 1.00 93.25 86 GLU A CA 1
ATOM 675 C C . GLU A 1 86 ? -19.749 3.197 18.659 1.00 93.25 86 GLU A C 1
ATOM 677 O O . GLU A 1 86 ? -19.677 4.063 17.783 1.00 93.25 86 GLU A O 1
ATOM 682 N N . ARG A 1 87 ? -19.722 3.530 19.953 1.00 92.81 87 ARG A N 1
ATOM 683 C CA . ARG A 1 87 ? -19.637 4.919 20.407 1.00 92.81 87 ARG A CA 1
ATOM 684 C C . ARG A 1 87 ? -18.217 5.474 20.356 1.00 92.81 87 ARG A C 1
ATOM 686 O O . ARG A 1 87 ? -18.026 6.601 19.888 1.00 92.81 87 ARG A O 1
ATOM 693 N N . TYR A 1 88 ? -17.247 4.721 20.866 1.00 93.50 88 TYR A N 1
ATOM 694 C CA . TYR A 1 88 ? -15.896 5.217 21.140 1.00 93.50 88 TYR A CA 1
ATOM 695 C C . TYR A 1 88 ? -14.857 4.766 20.112 1.00 93.50 88 TYR A C 1
ATOM 697 O O . TYR A 1 88 ? -13.879 5.475 19.889 1.00 93.50 88 TYR A O 1
ATOM 705 N N . VAL A 1 89 ? -15.079 3.636 19.439 1.00 93.94 89 VAL A N 1
ATOM 706 C CA . VAL A 1 89 ? -14.115 3.021 18.508 1.00 93.94 89 VAL A CA 1
ATOM 707 C C . VAL A 1 89 ? -14.500 3.248 17.041 1.00 93.94 89 VAL A C 1
ATOM 709 O O . VAL A 1 89 ? -13.775 2.817 16.146 1.00 93.94 89 VAL A O 1
ATOM 712 N N . ARG A 1 90 ? -15.580 3.992 16.771 1.00 93.62 90 ARG A N 1
ATOM 713 C CA . ARG A 1 90 ? -15.983 4.412 15.419 1.00 93.62 90 ARG A CA 1
ATOM 714 C C . ARG A 1 90 ? -14.961 5.313 14.729 1.00 93.62 90 ARG A C 1
ATOM 716 O O . ARG A 1 90 ? -14.153 5.997 15.361 1.00 93.62 90 ARG A O 1
ATOM 723 N N . GLY A 1 91 ? -15.026 5.346 13.403 1.00 92.44 91 GLY A N 1
ATOM 724 C CA . GLY A 1 91 ? -14.220 6.248 12.594 1.00 92.44 91 GLY A CA 1
ATOM 725 C C . GLY A 1 91 ? -14.810 7.645 12.435 1.00 92.44 91 GLY A C 1
ATOM 726 O O . GLY A 1 91 ? -15.646 8.128 13.209 1.00 92.44 91 GLY A O 1
ATOM 727 N N . ARG A 1 92 ? -14.332 8.316 11.381 1.00 93.25 92 ARG A N 1
ATOM 728 C CA . ARG A 1 92 ? -14.925 9.564 10.883 1.00 93.25 92 ARG A CA 1
ATOM 729 C C . ARG A 1 92 ? -16.414 9.349 10.544 1.00 93.25 92 ARG A C 1
ATOM 731 O O . ARG A 1 92 ? -16.822 8.203 10.375 1.00 93.25 92 ARG A O 1
ATOM 738 N N . PRO A 1 93 ? -17.224 10.415 10.402 1.00 94.62 93 PRO A N 1
ATOM 739 C CA . PRO A 1 93 ? -18.632 10.273 10.032 1.00 94.62 93 PRO A CA 1
ATOM 740 C C . PRO A 1 93 ? -18.826 9.339 8.828 1.00 94.62 93 PRO A C 1
ATOM 742 O O . PRO A 1 93 ? -18.157 9.505 7.808 1.00 94.62 93 PRO A O 1
ATOM 745 N N . GLY A 1 94 ? -19.710 8.349 8.980 1.00 92.94 94 GLY A N 1
ATOM 746 C CA . GLY A 1 94 ? -19.970 7.315 7.972 1.00 92.94 94 GLY A CA 1
ATOM 747 C C . GLY A 1 94 ? -19.054 6.086 8.025 1.00 92.94 94 GLY A C 1
ATOM 748 O O . GLY A 1 94 ? -19.172 5.241 7.149 1.00 92.94 94 GLY A O 1
ATOM 749 N N . VAL A 1 95 ? -18.156 5.976 9.010 1.00 95.31 95 VAL A N 1
ATOM 750 C CA . VAL A 1 95 ? -17.326 4.781 9.247 1.00 95.31 95 VAL A CA 1
ATOM 751 C C . VAL A 1 95 ? -17.654 4.218 10.625 1.00 95.31 95 VAL A C 1
ATOM 753 O O . VAL A 1 95 ? -17.414 4.888 11.637 1.00 95.31 95 VAL A O 1
ATOM 756 N N . ASP A 1 96 ? -18.204 3.008 10.662 1.00 94.94 96 ASP A N 1
ATOM 757 C CA . ASP A 1 96 ? -18.558 2.328 11.908 1.00 94.94 96 ASP A CA 1
ATOM 758 C C . ASP A 1 96 ? -17.318 1.784 12.648 1.00 94.94 96 ASP A C 1
ATOM 760 O O . ASP A 1 96 ? -16.168 1.947 12.212 1.00 94.94 96 ASP A O 1
ATOM 764 N N . ALA A 1 97 ? -17.528 1.212 13.837 1.00 94.25 97 ALA A N 1
ATOM 765 C CA . ALA A 1 97 ? -16.430 0.640 14.613 1.00 94.25 97 ALA A CA 1
ATOM 766 C C . ALA A 1 97 ? -15.810 -0.587 13.930 1.00 94.25 97 ALA A C 1
ATOM 768 O O . ALA A 1 97 ? -14.590 -0.754 13.976 1.00 94.25 97 ALA A O 1
ATOM 769 N N . THR A 1 98 ? -16.626 -1.408 13.269 1.00 94.56 98 THR A N 1
ATOM 770 C CA . THR A 1 98 ? -16.198 -2.646 12.608 1.00 94.56 98 THR A CA 1
ATOM 771 C C . THR A 1 98 ? -15.209 -2.353 11.483 1.00 94.56 98 THR A C 1
ATOM 773 O O . THR A 1 98 ? -14.094 -2.879 11.488 1.00 94.56 98 THR A O 1
ATOM 776 N N . ASP A 1 99 ? -15.563 -1.446 10.574 1.00 95.31 99 ASP A N 1
ATOM 777 C CA . ASP A 1 99 ? -14.735 -1.021 9.446 1.00 95.31 99 ASP A CA 1
ATOM 778 C C . ASP A 1 99 ? -13.436 -0.373 9.9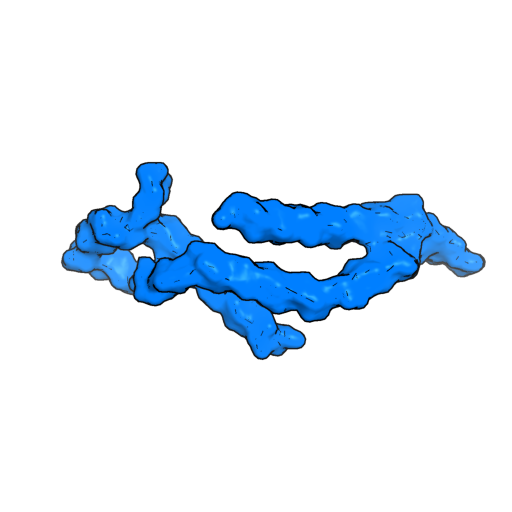23 1.00 95.31 99 ASP A C 1
ATOM 780 O O . ASP A 1 99 ? -12.349 -0.643 9.398 1.00 95.31 99 ASP A O 1
ATOM 784 N N . ARG A 1 100 ? -13.521 0.471 10.959 1.00 94.94 100 ARG A N 1
ATOM 785 C CA . ARG A 1 100 ? -12.329 1.095 11.538 1.00 94.94 100 ARG A CA 1
ATOM 786 C C . ARG A 1 100 ? -11.388 0.047 12.138 1.00 94.94 100 ARG A C 1
ATOM 788 O O . ARG A 1 100 ? -10.181 0.125 11.901 1.00 94.94 100 ARG A O 1
ATOM 795 N N . ILE A 1 101 ? -11.906 -0.916 12.900 1.00 94.75 101 ILE A N 1
ATOM 796 C CA . ILE A 1 101 ? -11.108 -1.999 13.495 1.00 94.75 101 ILE A CA 1
ATOM 797 C C . ILE A 1 101 ? -10.465 -2.853 12.398 1.00 94.75 101 ILE A C 1
ATOM 799 O O . ILE A 1 101 ? -9.262 -3.121 12.467 1.00 94.75 101 ILE A O 1
ATOM 803 N N . ALA A 1 102 ? -11.230 -3.222 11.367 1.00 94.00 102 ALA A N 1
ATOM 804 C CA . ALA A 1 102 ? -10.741 -3.990 10.227 1.00 94.00 102 ALA A CA 1
ATOM 805 C C . ALA A 1 102 ? -9.569 -3.287 9.528 1.00 94.00 102 ALA A C 1
ATOM 807 O O . ALA A 1 102 ? -8.529 -3.903 9.291 1.00 94.00 102 ALA A O 1
ATOM 808 N N . LEU A 1 103 ? -9.695 -1.980 9.275 1.00 94.00 103 LEU A N 1
ATOM 809 C CA . LEU A 1 103 ? -8.651 -1.183 8.634 1.00 94.00 103 LEU A CA 1
ATOM 810 C C . LEU A 1 103 ? -7.349 -1.155 9.449 1.00 94.00 103 LEU A C 1
ATOM 812 O O . LEU A 1 103 ? -6.266 -1.354 8.894 1.00 94.00 103 LEU A O 1
ATOM 816 N N . PHE A 1 104 ? -7.430 -0.918 10.762 1.00 93.88 104 PHE A N 1
ATOM 817 C CA . PHE A 1 104 ? -6.234 -0.863 11.609 1.00 93.88 104 PHE A CA 1
ATOM 818 C C . PHE A 1 104 ? -5.575 -2.234 11.788 1.00 93.88 104 PHE A C 1
ATOM 820 O O . PHE A 1 104 ? -4.345 -2.305 11.803 1.00 93.88 104 PHE A O 1
ATOM 827 N N . LYS A 1 105 ? -6.358 -3.319 11.865 1.00 91.69 105 LYS A N 1
ATOM 828 C CA . LYS A 1 105 ? -5.819 -4.688 11.882 1.00 91.69 105 LYS A CA 1
ATOM 829 C C . LYS A 1 105 ? -5.130 -5.043 10.565 1.00 91.69 105 LYS A C 1
ATOM 831 O O . LYS A 1 105 ? -4.007 -5.530 10.597 1.00 91.69 105 LYS A O 1
ATOM 836 N N . LEU A 1 106 ? -5.727 -4.699 9.422 1.00 91.69 106 LEU A N 1
ATOM 837 C CA . LEU A 1 106 ? -5.100 -4.897 8.112 1.00 91.69 106 LEU A CA 1
ATOM 838 C C . LEU A 1 106 ? -3.756 -4.162 8.012 1.00 91.69 106 LEU A C 1
ATOM 840 O O . LEU A 1 106 ? -2.755 -4.728 7.577 1.00 91.69 106 LEU A O 1
ATOM 844 N N . ALA A 1 107 ? -3.716 -2.902 8.445 1.00 91.50 107 ALA A N 1
ATOM 845 C CA . ALA A 1 107 ? -2.485 -2.121 8.446 1.00 91.50 107 ALA A CA 1
ATOM 846 C C . ALA A 1 107 ? -1.423 -2.700 9.410 1.00 91.50 107 ALA A C 1
ATOM 848 O O . ALA A 1 107 ? -0.226 -2.633 9.120 1.00 91.50 107 ALA A O 1
ATOM 849 N N . TRP A 1 108 ? -1.841 -3.300 10.530 1.00 89.25 108 TRP A N 1
ATOM 850 C CA . TRP A 1 108 ? -0.947 -4.009 11.450 1.00 89.25 108 TRP A CA 1
ATOM 851 C C . TRP A 1 108 ? -0.357 -5.282 10.828 1.00 89.25 108 TRP A C 1
ATOM 853 O O . TRP A 1 108 ? 0.848 -5.519 10.936 1.00 89.25 108 TRP A O 1
ATOM 863 N N . ASP A 1 109 ? -1.174 -6.070 10.133 1.00 88.62 109 ASP A N 1
ATOM 864 C CA . ASP A 1 109 ? -0.728 -7.300 9.472 1.00 88.62 109 ASP A CA 1
ATOM 865 C C . ASP A 1 109 ? 0.215 -7.006 8.300 1.00 88.62 109 ASP A C 1
ATOM 867 O O . ASP A 1 109 ? 1.248 -7.663 8.155 1.00 88.62 109 ASP A O 1
ATOM 871 N N . ALA A 1 110 ? -0.058 -5.952 7.523 1.00 85.12 110 ALA A N 1
ATOM 872 C CA . ALA A 1 110 ? 0.827 -5.500 6.448 1.00 85.12 110 ALA A CA 1
ATOM 873 C C . ALA A 1 110 ? 2.241 -5.166 6.960 1.00 85.12 110 ALA A C 1
ATOM 875 O O . ALA A 1 110 ? 3.238 -5.516 6.326 1.00 85.12 110 ALA A O 1
ATOM 876 N N . LYS A 1 111 ? 2.347 -4.552 8.147 1.00 79.69 111 LYS A N 1
ATOM 877 C CA . LYS A 1 111 ? 3.637 -4.341 8.822 1.00 79.69 111 LYS A CA 1
ATOM 878 C C . LYS A 1 111 ? 4.337 -5.664 9.144 1.00 79.69 111 LYS A C 1
ATOM 880 O O . LYS A 1 111 ? 5.563 -5.719 9.071 1.00 79.69 111 LYS A O 1
ATOM 885 N N . LYS A 1 112 ? 3.602 -6.686 9.592 1.00 74.00 112 LYS A N 1
ATOM 886 C CA . LYS A 1 112 ? 4.192 -7.958 10.032 1.00 74.00 112 LYS A CA 1
ATOM 887 C C . LYS A 1 112 ? 4.867 -8.681 8.869 1.00 74.00 112 LYS A C 1
ATOM 889 O O . LYS A 1 112 ? 6.025 -9.064 9.006 1.00 74.00 112 LYS A O 1
ATOM 894 N N . ILE A 1 113 ? 4.182 -8.759 7.726 1.00 67.44 113 ILE A N 1
ATOM 895 C CA . ILE A 1 113 ? 4.711 -9.353 6.487 1.00 67.44 113 ILE A CA 1
ATOM 896 C C . ILE A 1 113 ? 6.050 -8.709 6.120 1.00 67.44 113 ILE A C 1
ATOM 898 O O . ILE A 1 113 ? 7.000 -9.399 5.765 1.00 67.44 113 ILE A O 1
ATOM 902 N N . ALA A 1 114 ? 6.167 -7.395 6.305 1.00 61.81 114 ALA A N 1
ATOM 903 C CA . ALA A 1 114 ? 7.376 -6.680 5.943 1.00 61.81 114 ALA A CA 1
ATOM 904 C C . ALA A 1 114 ? 8.603 -6.933 6.819 1.00 61.81 114 ALA A C 1
ATOM 906 O O . ALA A 1 114 ? 9.707 -6.555 6.442 1.00 61.81 114 ALA A O 1
ATOM 907 N N . LYS A 1 115 ? 8.419 -7.520 8.001 1.00 59.97 115 LYS A N 1
ATOM 908 C CA . LYS A 1 115 ? 9.523 -7.892 8.888 1.00 59.97 115 LYS A CA 1
ATOM 909 C C . LYS A 1 115 ? 10.026 -9.316 8.613 1.00 59.97 115 LYS A C 1
ATOM 911 O O . LYS A 1 115 ? 11.093 -9.679 9.097 1.00 59.97 115 LYS A O 1
ATOM 916 N N . GLU A 1 116 ? 9.232 -10.113 7.903 1.00 54.28 116 GLU A N 1
ATOM 917 C CA . GLU A 1 116 ? 9.487 -11.526 7.605 1.00 54.28 116 GLU A CA 1
ATOM 918 C C . GLU A 1 116 ? 9.979 -11.749 6.159 1.00 54.28 116 GLU A C 1
ATOM 920 O O . GLU A 1 116 ? 10.476 -12.834 5.860 1.00 54.28 116 GLU A O 1
ATOM 925 N N . ALA A 1 117 ? 9.861 -10.734 5.291 1.00 50.94 117 ALA A N 1
ATOM 926 C CA . ALA A 1 117 ? 10.370 -10.692 3.914 1.00 50.94 117 ALA A CA 1
ATOM 927 C C . ALA A 1 117 ? 11.780 -10.086 3.833 1.00 50.94 117 ALA A C 1
ATOM 929 O O . ALA A 1 117 ? 12.565 -10.559 2.979 1.00 50.94 117 ALA A O 1
#

Foldseek 3Di:
DVVLVVLVVVLVVLLVCLVVQQVVPWDQDPVRDIGGDVVSVVVNVVCCVVVLVSNLVSLCVVCPCVLVLADDPVLCVPPVNVVVQQVPQADDPPGGNVNSNVVSVVSVVSNVVSVVD

Sequence (117 aa):
MQEKLGECLLELEIFRGSFYGSEALATERPNGVWSVHQPYLAAANLRAPRVYPRIVEIIQTLAAGGFFYAPSFADLDEPNLRPDLERYVRGRPGVDATDRIALFKLAWDAKKIAKEA

pLDDT: mean 92.33, std 8.03, range [50.94, 98.0]